Protein AF-A0A445D8Z2-F1 (afdb_monomer_lite)

Radius of gyration: 17.13 Å; chains: 1; bounding box: 31×21×55 Å

Structure (mmCIF, N/CA/C/O backbone):
data_AF-A0A445D8Z2-F1
#
_entry.id   AF-A0A445D8Z2-F1
#
loop_
_atom_site.group_PDB
_atom_site.id
_atom_site.type_symbol
_atom_site.label_atom_id
_atom_site.label_alt_id
_atom_site.label_comp_id
_atom_site.label_asym_id
_atom_site.label_entity_id
_atom_site.label_seq_id
_atom_site.pdbx_PDB_ins_code
_atom_site.Cartn_x
_atom_site.Cartn_y
_atom_site.Cartn_z
_atom_site.occupancy
_atom_site.B_iso_or_equiv
_atom_site.auth_seq_id
_atom_site.auth_comp_id
_atom_site.auth_asym_id
_atom_site.auth_atom_id
_atom_site.pdbx_PDB_model_num
ATOM 1 N N . MET A 1 1 ? 17.663 -10.652 0.847 1.00 62.03 1 MET A N 1
ATOM 2 C CA . MET A 1 1 ? 16.839 -10.996 2.026 1.00 62.03 1 MET A CA 1
ATOM 3 C C . MET A 1 1 ? 16.500 -9.691 2.722 1.00 62.03 1 MET A C 1
ATOM 5 O O . MET A 1 1 ? 17.420 -8.912 2.928 1.00 62.03 1 MET A O 1
ATOM 9 N N . ILE A 1 2 ? 15.221 -9.403 2.971 1.00 73.00 2 ILE A N 1
ATOM 10 C CA . ILE A 1 2 ? 14.813 -8.201 3.715 1.00 73.00 2 ILE A CA 1
ATOM 11 C C . ILE A 1 2 ? 14.559 -8.630 5.154 1.00 73.00 2 ILE A C 1
ATOM 13 O O . ILE A 1 2 ? 13.806 -9.577 5.377 1.00 73.00 2 ILE A O 1
ATOM 17 N N . ASN A 1 3 ? 15.198 -7.944 6.097 1.00 76.44 3 ASN A N 1
ATOM 18 C CA . ASN A 1 3 ? 15.004 -8.168 7.522 1.00 76.44 3 ASN A CA 1
ATOM 19 C C . ASN A 1 3 ? 14.118 -7.051 8.070 1.00 76.44 3 ASN A C 1
ATOM 21 O O . ASN A 1 3 ? 14.405 -5.878 7.838 1.00 76.44 3 ASN A O 1
ATOM 25 N N . PHE A 1 4 ? 13.061 -7.428 8.782 1.00 82.94 4 PHE A N 1
ATOM 26 C CA . PHE A 1 4 ? 12.223 -6.503 9.535 1.00 82.94 4 PHE A CA 1
ATOM 27 C C . PHE A 1 4 ? 12.504 -6.671 11.033 1.00 82.94 4 PHE A C 1
ATOM 29 O O . PHE A 1 4 ? 12.745 -7.787 11.503 1.00 82.94 4 PHE A O 1
ATOM 36 N N . ASP A 1 5 ? 12.478 -5.563 11.773 1.00 81.00 5 ASP A N 1
ATOM 37 C CA . ASP A 1 5 ? 12.851 -5.524 13.195 1.00 81.00 5 ASP A CA 1
ATOM 38 C C . ASP A 1 5 ? 11.792 -6.153 14.120 1.00 81.00 5 ASP A C 1
ATOM 40 O O . ASP A 1 5 ? 12.093 -6.544 15.247 1.00 81.00 5 ASP A O 1
ATOM 44 N N . ASP A 1 6 ? 10.556 -6.321 13.646 1.00 77.62 6 ASP A N 1
ATOM 45 C CA . ASP A 1 6 ? 9.411 -6.876 14.382 1.00 77.62 6 ASP A CA 1
ATOM 46 C C . ASP A 1 6 ? 9.361 -8.417 14.370 1.00 77.62 6 ASP A 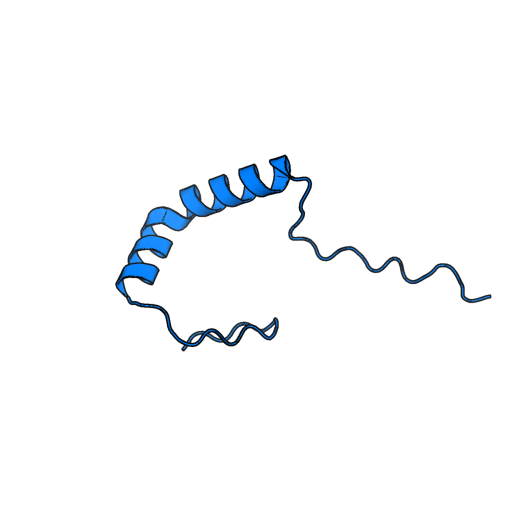C 1
ATOM 48 O O . ASP A 1 6 ? 8.289 -9.029 14.345 1.00 77.62 6 ASP A O 1
ATOM 52 N N . TRP A 1 7 ? 10.532 -9.064 14.383 1.00 67.38 7 TRP A N 1
ATOM 53 C CA . TRP A 1 7 ? 10.695 -10.526 14.321 1.00 67.38 7 TRP A CA 1
ATOM 54 C C . TRP A 1 7 ? 10.128 -11.203 13.062 1.00 67.38 7 TRP A C 1
ATOM 56 O O . TRP A 1 7 ? 10.100 -12.436 12.981 1.00 67.38 7 TRP A O 1
ATOM 66 N N . HIS A 1 8 ? 9.755 -10.445 12.031 1.00 74.38 8 HIS A N 1
ATOM 67 C CA . HIS A 1 8 ? 9.317 -11.026 10.768 1.00 74.38 8 HIS A CA 1
ATOM 68 C C . HIS A 1 8 ? 10.525 -11.426 9.911 1.00 74.38 8 HIS A C 1
ATOM 70 O O . HIS A 1 8 ? 11.105 -10.629 9.172 1.00 74.38 8 HIS A O 1
ATOM 76 N N . LYS A 1 9 ? 10.897 -12.711 9.978 1.00 60.97 9 LYS A N 1
ATOM 77 C CA . LYS A 1 9 ? 11.844 -13.331 9.037 1.00 60.97 9 LYS A CA 1
ATOM 78 C C . LYS A 1 9 ? 11.080 -13.888 7.840 1.00 60.97 9 LYS A C 1
ATOM 80 O O . LYS A 1 9 ? 10.629 -15.032 7.862 1.00 60.97 9 LYS A O 1
ATOM 85 N N . ILE A 1 10 ? 10.921 -13.083 6.792 1.00 74.88 10 ILE A N 1
ATOM 86 C CA . ILE A 1 10 ? 10.271 -13.529 5.553 1.00 74.88 10 ILE A CA 1
ATOM 87 C C . ILE A 1 10 ? 11.320 -14.099 4.602 1.00 74.88 10 ILE A C 1
ATOM 89 O O . ILE A 1 10 ? 12.396 -13.535 4.408 1.00 74.88 10 ILE A O 1
ATOM 93 N N . ARG A 1 11 ? 11.012 -15.271 4.040 1.00 65.38 11 ARG A N 1
ATOM 94 C CA . ARG A 1 11 ? 12.025 -16.144 3.443 1.00 65.38 11 ARG A CA 1
ATOM 95 C C . ARG A 1 11 ? 12.404 -15.780 2.002 1.00 65.38 11 ARG A C 1
ATOM 97 O O . ARG A 1 11 ? 13.540 -16.037 1.621 1.00 65.38 11 ARG A O 1
ATOM 104 N N . SER A 1 12 ? 11.537 -15.136 1.220 1.00 78.69 12 SER A N 1
ATOM 105 C CA . SER A 1 12 ? 11.899 -14.593 -0.100 1.00 78.69 12 SER A CA 1
ATOM 106 C C . SER A 1 12 ? 10.770 -13.757 -0.709 1.00 78.69 12 SER A C 1
ATOM 108 O O . SER A 1 12 ? 9.593 -14.016 -0.481 1.00 78.69 12 SER A O 1
ATOM 110 N N . TYR A 1 13 ? 11.151 -12.772 -1.520 1.00 86.06 13 TYR A N 1
ATOM 111 C CA . TYR A 1 13 ? 10.267 -11.977 -2.370 1.00 86.06 13 TYR A CA 1
ATOM 112 C C . TYR A 1 13 ? 10.854 -11.967 -3.782 1.00 86.06 13 TYR A C 1
ATOM 114 O O . TYR A 1 13 ? 12.077 -11.885 -3.923 1.00 86.06 13 TYR A O 1
ATOM 122 N N . SER A 1 14 ? 10.015 -12.065 -4.815 1.00 91.19 14 SER A N 1
ATOM 123 C CA . SER A 1 14 ? 10.472 -11.965 -6.205 1.00 91.19 14 SER A CA 1
ATOM 124 C C . SER A 1 14 ? 10.713 -10.509 -6.609 1.00 91.19 14 SER A C 1
ATOM 126 O O . SER A 1 14 ? 10.153 -9.576 -6.028 1.00 91.19 14 SER A O 1
ATOM 128 N N . TRP A 1 15 ? 11.529 -10.307 -7.644 1.00 92.50 15 TRP A N 1
ATOM 129 C CA . TRP A 1 15 ? 11.748 -8.980 -8.220 1.00 92.50 15 TRP A CA 1
ATOM 130 C C . TRP A 1 15 ? 10.472 -8.391 -8.826 1.00 92.50 15 TRP A C 1
ATOM 132 O O . TRP A 1 15 ? 10.198 -7.212 -8.612 1.00 92.50 15 TRP A O 1
ATOM 142 N N . ASP A 1 16 ? 9.647 -9.215 -9.476 1.00 96.00 16 ASP A N 1
ATOM 143 C CA . ASP A 1 16 ? 8.350 -8.785 -10.016 1.00 96.00 16 ASP A CA 1
ATOM 144 C C . ASP A 1 16 ? 7.424 -8.262 -8.917 1.00 96.00 16 ASP A C 1
ATOM 146 O O . ASP A 1 16 ? 6.733 -7.257 -9.092 1.00 96.00 16 ASP A O 1
ATOM 150 N N . TYR A 1 17 ? 7.452 -8.903 -7.746 1.00 92.69 17 TYR A N 1
ATOM 151 C CA . TYR A 1 17 ? 6.689 -8.451 -6.592 1.00 92.69 17 TYR A CA 1
ATOM 152 C C . TYR A 1 17 ? 7.172 -7.083 -6.098 1.00 92.69 17 TYR A C 1
ATOM 154 O O . TYR A 1 17 ? 6.351 -6.202 -5.841 1.00 92.69 17 TYR A O 1
ATOM 162 N N . PHE A 1 18 ? 8.488 -6.855 -6.024 1.00 92.81 18 PHE A N 1
ATOM 163 C CA . PHE A 1 18 ? 9.019 -5.538 -5.659 1.00 92.81 18 PHE A CA 1
ATOM 164 C C . PHE A 1 18 ? 8.696 -4.461 -6.688 1.00 92.81 18 PHE A C 1
ATOM 166 O O . PHE A 1 18 ? 8.334 -3.348 -6.302 1.00 92.81 18 PHE A O 1
ATOM 173 N N . TYR A 1 19 ? 8.771 -4.786 -7.978 1.00 96.25 19 TYR A N 1
ATOM 174 C CA . TYR A 1 19 ? 8.374 -3.869 -9.038 1.00 96.25 19 TYR A CA 1
ATOM 175 C C . TYR A 1 19 ? 6.891 -3.501 -8.918 1.00 96.25 19 TYR A C 1
ATOM 177 O O . TYR A 1 19 ? 6.539 -2.321 -8.916 1.00 96.25 19 TYR A O 1
ATOM 185 N N . HIS A 1 20 ? 6.019 -4.492 -8.722 1.00 97.19 20 HIS A N 1
ATOM 186 C CA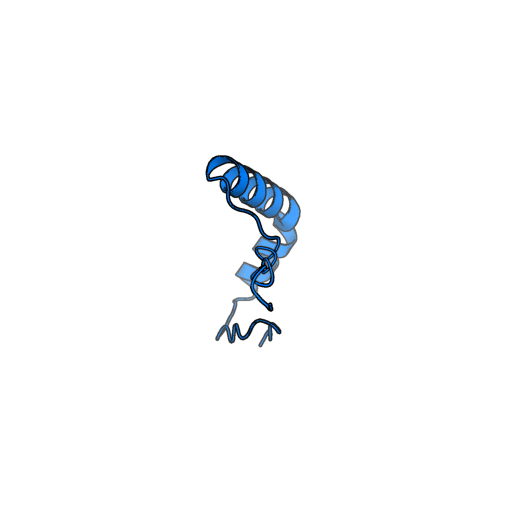 . HIS A 1 20 ? 4.593 -4.261 -8.520 1.00 97.19 20 HIS A CA 1
ATOM 187 C C . HIS A 1 20 ? 4.320 -3.394 -7.282 1.00 97.19 20 HIS A C 1
ATOM 189 O O . HIS A 1 20 ? 3.568 -2.419 -7.375 1.00 97.19 20 HIS A O 1
ATOM 195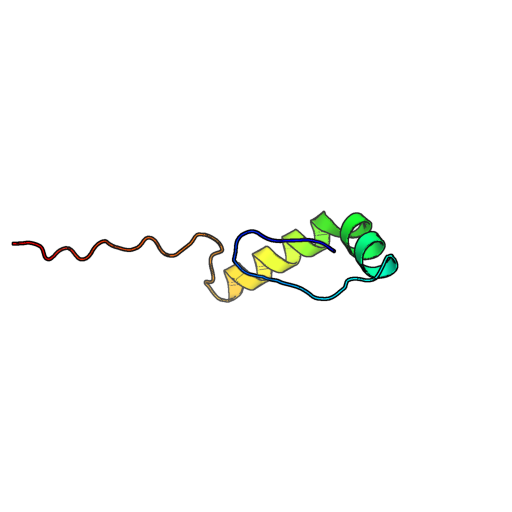 N N . LEU A 1 21 ? 4.951 -3.711 -6.144 1.00 95.50 21 LEU A N 1
ATOM 196 C CA . LEU A 1 21 ? 4.835 -2.931 -4.911 1.00 95.50 21 LEU A CA 1
ATOM 197 C C . LEU A 1 21 ? 5.282 -1.480 -5.115 1.00 95.50 21 LEU A C 1
ATOM 199 O O . LEU A 1 21 ? 4.566 -0.560 -4.721 1.00 95.50 21 LEU A O 1
ATOM 203 N N . GLY A 1 22 ? 6.444 -1.264 -5.735 1.00 95.56 22 GLY A N 1
ATOM 204 C CA . GLY A 1 22 ? 7.007 0.067 -5.967 1.00 95.56 22 GLY A CA 1
ATOM 205 C C . GLY A 1 22 ? 6.132 0.927 -6.877 1.00 95.56 22 GLY A C 1
ATOM 206 O O . GLY A 1 22 ? 5.850 2.088 -6.548 1.00 95.56 22 GLY A O 1
ATOM 207 N N . SER A 1 23 ? 5.651 0.333 -7.971 1.00 98.06 23 SER A N 1
ATOM 208 C CA . SER A 1 23 ? 4.783 0.983 -8.955 1.00 98.06 23 SER A CA 1
ATOM 209 C C . SER A 1 23 ? 3.395 1.314 -8.395 1.00 98.06 23 SER A C 1
ATOM 211 O O . SER A 1 23 ? 2.818 2.332 -8.766 1.00 98.06 23 SER A O 1
ATOM 213 N N . ASN A 1 24 ? 2.872 0.515 -7.454 1.00 97.94 24 ASN A N 1
ATOM 214 C CA . ASN A 1 24 ? 1.497 0.651 -6.948 1.00 97.94 24 ASN A CA 1
ATOM 215 C C . ASN A 1 24 ? 1.388 1.102 -5.478 1.00 97.94 24 ASN A C 1
ATOM 217 O O . ASN A 1 24 ? 0.290 1.093 -4.914 1.00 97.94 24 ASN A O 1
ATOM 221 N N . LYS A 1 25 ? 2.493 1.515 -4.839 1.00 94.75 25 LYS A N 1
ATOM 222 C CA . LYS A 1 25 ? 2.573 1.747 -3.381 1.00 94.75 25 LYS A CA 1
ATOM 223 C C . LYS A 1 25 ? 1.464 2.629 -2.798 1.00 94.75 25 LYS A C 1
ATOM 225 O O . LYS A 1 25 ? 0.958 2.333 -1.720 1.00 94.75 25 LYS A O 1
ATOM 230 N N . PHE A 1 26 ? 1.066 3.692 -3.500 1.00 97.25 26 PHE A N 1
ATOM 231 C CA . PHE A 1 26 ? 0.055 4.631 -3.007 1.00 97.25 26 PHE A CA 1
ATOM 232 C C . PHE A 1 26 ? -1.339 4.008 -3.024 1.00 97.25 26 PHE A C 1
ATOM 234 O O . PHE A 1 26 ? -2.008 3.989 -1.994 1.00 97.25 26 PHE A O 1
ATOM 241 N N . THR A 1 27 ? -1.737 3.420 -4.153 1.00 97.56 27 THR A N 1
ATOM 242 C CA . THR A 1 27 ? -3.017 2.716 -4.299 1.00 97.56 27 THR A CA 1
ATOM 243 C C . THR A 1 27 ? -3.143 1.589 -3.278 1.00 97.56 27 THR A C 1
ATOM 245 O O . THR A 1 27 ? -4.158 1.488 -2.585 1.00 97.56 27 THR A O 1
ATOM 248 N N . LEU A 1 28 ? -2.090 0.780 -3.130 1.00 97.69 28 LEU A N 1
ATOM 249 C CA . LEU A 1 28 ? -2.048 -0.312 -2.159 1.00 97.69 28 LEU A CA 1
ATOM 250 C C . LEU A 1 28 ? -2.189 0.208 -0.721 1.00 97.69 28 LEU A C 1
ATOM 252 O O . LEU A 1 28 ? -3.024 -0.298 0.029 1.00 97.69 28 LEU A O 1
ATOM 256 N N . MET A 1 29 ? -1.450 1.259 -0.348 1.00 95.75 29 MET A N 1
ATOM 257 C CA . MET A 1 29 ? -1.521 1.848 0.994 1.00 95.75 29 MET A CA 1
ATOM 258 C C . MET A 1 29 ? -2.900 2.457 1.288 1.00 95.75 29 MET A C 1
ATOM 260 O O . MET A 1 29 ? -3.461 2.238 2.363 1.00 95.75 29 MET A O 1
ATOM 264 N N . THR A 1 30 ? -3.486 3.188 0.337 1.00 96.12 30 THR A N 1
ATOM 265 C CA . THR A 1 30 ? -4.826 3.770 0.491 1.00 96.12 30 THR A CA 1
ATOM 266 C C . THR A 1 30 ? -5.884 2.686 0.685 1.00 96.12 30 THR A C 1
ATOM 268 O O . THR A 1 30 ? -6.726 2.806 1.579 1.00 96.12 30 THR A O 1
ATOM 271 N N . ASN A 1 31 ? -5.837 1.615 -0.110 1.00 97.06 31 ASN A N 1
ATOM 272 C CA . ASN A 1 31 ? -6.779 0.500 0.008 1.00 97.06 31 ASN A CA 1
ATOM 273 C C . ASN A 1 31 ? -6.609 -0.252 1.332 1.00 97.06 31 ASN A C 1
ATOM 275 O O . ASN A 1 31 ? -7.601 -0.580 1.989 1.00 97.06 31 ASN A O 1
ATOM 279 N N . TYR A 1 32 ? -5.366 -0.454 1.763 1.00 95.19 32 TYR A N 1
ATOM 280 C CA . TYR A 1 32 ? -5.047 -1.042 3.058 1.00 95.19 32 TYR A CA 1
ATOM 281 C C . TYR A 1 32 ? -5.643 -0.224 4.220 1.00 95.19 32 TYR A C 1
ATOM 283 O O . TYR A 1 32 ? -6.395 -0.773 5.026 1.00 95.19 32 TYR A O 1
ATOM 291 N N . ILE A 1 33 ? -5.424 1.099 4.258 1.00 94.50 33 ILE A N 1
ATOM 292 C CA . ILE A 1 33 ? -5.966 1.980 5.313 1.00 94.50 33 ILE A CA 1
ATOM 293 C C . ILE A 1 33 ? -7.500 1.985 5.309 1.00 94.50 33 ILE A C 1
ATOM 295 O O . ILE A 1 33 ? -8.116 1.899 6.372 1.00 94.50 33 ILE A O 1
ATOM 299 N N . LYS A 1 34 ? -8.136 2.075 4.131 1.00 96.00 34 LYS A N 1
ATOM 300 C CA . LYS A 1 34 ? -9.606 2.024 4.009 1.00 96.00 34 LYS A CA 1
ATOM 301 C C . LYS A 1 34 ? -10.168 0.728 4.591 1.00 96.00 34 LYS A C 1
ATOM 303 O O . LYS A 1 34 ? -11.140 0.762 5.344 1.00 96.00 34 LYS A O 1
ATOM 308 N N . THR A 1 35 ? -9.528 -0.396 4.276 1.00 95.81 35 THR A N 1
ATOM 309 C CA . THR A 1 35 ? -9.921 -1.718 4.776 1.00 95.81 35 THR A CA 1
ATOM 310 C C . THR A 1 35 ? -9.774 -1.793 6.292 1.00 95.81 35 THR A C 1
ATOM 312 O O . THR A 1 35 ? -10.697 -2.218 6.976 1.00 95.81 35 THR A O 1
ATOM 315 N N . TRP A 1 36 ? -8.658 -1.314 6.840 1.00 93.31 36 TRP A N 1
ATOM 316 C CA . TRP A 1 36 ? -8.419 -1.321 8.285 1.00 93.31 36 TRP A CA 1
ATOM 317 C C . TRP A 1 36 ? -9.428 -0.472 9.054 1.00 93.31 36 TRP A C 1
ATOM 319 O O . TRP A 1 36 ? -9.995 -0.945 10.037 1.00 93.31 36 TRP A O 1
ATOM 329 N N . LYS A 1 37 ? -9.737 0.731 8.554 1.00 92.19 37 LYS A N 1
ATOM 330 C CA . LYS A 1 37 ? -10.776 1.593 9.136 1.00 92.19 37 LYS A CA 1
ATOM 331 C C . LYS A 1 37 ? -12.149 0.925 9.132 1.00 92.19 37 LYS A C 1
ATOM 333 O O . LYS A 1 37 ? -12.846 0.997 10.138 1.00 92.19 37 LYS A O 1
ATOM 338 N N . LYS A 1 38 ? -12.517 0.238 8.041 1.00 95.62 38 LYS A N 1
ATOM 339 C CA . LYS A 1 38 ? -13.783 -0.511 7.949 1.00 95.62 38 LYS A CA 1
A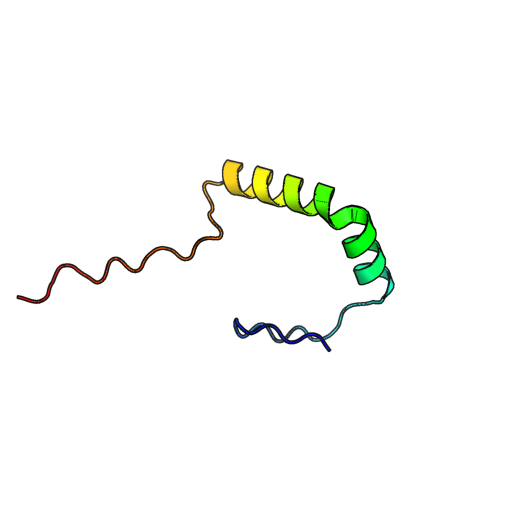TOM 340 C C . LYS A 1 38 ? -13.924 -1.552 9.067 1.00 95.62 38 LYS A C 1
ATOM 342 O O . LYS A 1 38 ? -15.029 -1.764 9.549 1.00 95.62 38 LYS A O 1
ATOM 347 N N . TYR A 1 39 ? -12.822 -2.174 9.481 1.00 94.75 39 TYR A N 1
ATOM 348 C CA . TYR A 1 39 ? -12.807 -3.186 10.541 1.00 94.75 39 TYR A CA 1
ATOM 349 C C . TYR A 1 39 ? -12.438 -2.635 11.929 1.00 94.75 39 TYR A C 1
ATOM 351 O O . TYR A 1 39 ? -12.259 -3.418 12.857 1.00 94.75 39 TYR A O 1
ATOM 359 N N . GLY A 1 40 ? -12.297 -1.313 12.092 1.00 91.56 40 GLY A N 1
ATOM 360 C CA . GLY A 1 40 ? -11.891 -0.707 13.367 1.00 91.56 4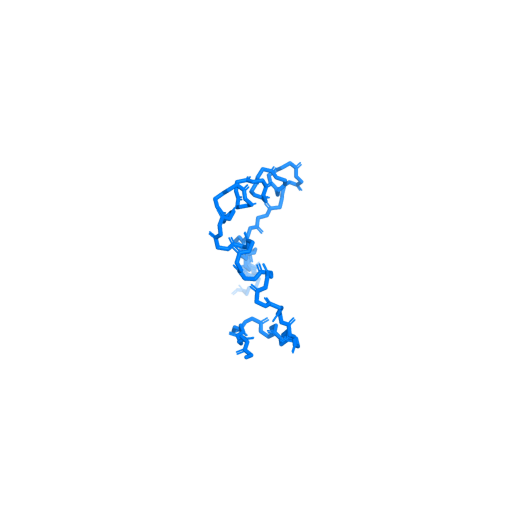0 GLY A CA 1
ATOM 361 C C . GLY A 1 40 ? -10.472 -1.080 13.822 1.00 91.56 40 GLY A C 1
ATOM 362 O O . GLY A 1 40 ? -10.165 -0.994 15.009 1.00 91.56 40 GLY A O 1
ATOM 363 N N . LEU A 1 41 ? -9.604 -1.514 12.901 1.00 90.38 41 LEU A N 1
ATOM 364 C CA . LEU A 1 41 ? -8.221 -1.899 13.190 1.00 90.38 41 LEU A CA 1
ATOM 365 C C . LEU A 1 41 ? -7.287 -0.683 13.119 1.00 90.38 41 LEU A C 1
ATOM 367 O O . LEU A 1 41 ? -7.468 0.206 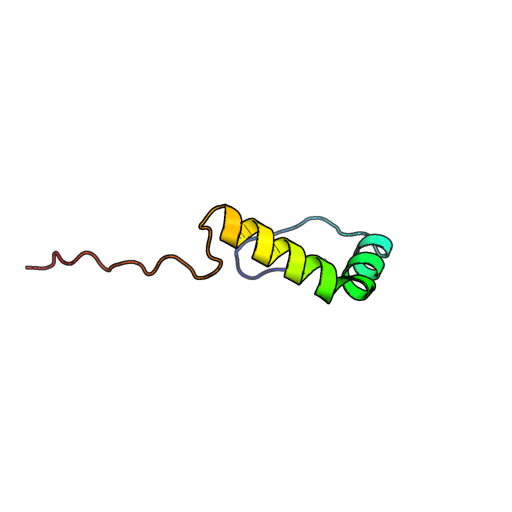12.284 1.00 90.38 41 LEU A O 1
ATOM 371 N N . SER A 1 42 ? -6.250 -0.672 13.962 1.00 87.69 42 SER A N 1
ATOM 372 C CA . SER A 1 42 ? -5.207 0.361 13.970 1.00 87.69 42 SER A CA 1
ATOM 373 C C . SER A 1 42 ? -3.816 -0.250 13.886 1.00 87.69 42 SER A C 1
ATOM 375 O O . SER A 1 42 ? -3.567 -1.321 14.439 1.00 87.69 42 SER A O 1
ATOM 377 N N . ARG A 1 43 ? -2.920 0.450 13.178 1.00 85.62 43 ARG A N 1
ATOM 378 C CA . ARG A 1 43 ? -1.488 0.121 13.089 1.00 85.62 43 ARG A CA 1
ATOM 379 C C . ARG A 1 43 ? -0.733 0.523 14.337 1.00 85.62 43 ARG A C 1
ATOM 381 O O . ARG A 1 43 ? 0.327 -0.038 14.602 1.00 85.62 43 ARG A O 1
ATOM 388 N N . ASP A 1 44 ? -1.254 1.514 15.050 1.00 84.75 44 ASP A N 1
ATOM 389 C CA . ASP A 1 44 ? -0.626 1.951 16.275 1.00 84.75 44 ASP A CA 1
ATOM 390 C C . ASP A 1 44 ? -0.716 0.801 17.272 1.00 84.75 44 ASP A C 1
ATOM 392 O O . ASP A 1 44 ? -1.806 0.244 17.473 1.00 84.75 44 ASP A O 1
ATOM 396 N N . PRO A 1 45 ? 0.411 0.408 17.889 1.00 80.62 45 PRO A N 1
ATOM 397 C CA . PRO A 1 45 ? 0.370 -0.600 18.926 1.00 80.62 45 PRO A CA 1
ATOM 398 C C . PRO A 1 45 ? -0.635 -0.134 19.975 1.00 80.62 45 PRO A C 1
ATOM 400 O O . PRO A 1 45 ? -0.614 1.029 20.390 1.00 80.62 45 PRO A O 1
ATOM 403 N N . ARG A 1 46 ? -1.537 -1.033 20.396 1.00 74.06 46 ARG A N 1
ATOM 404 C CA . ARG A 1 46 ? -2.428 -0.743 21.525 1.00 74.06 46 ARG A CA 1
ATOM 405 C C . ARG A 1 46 ? -1.530 -0.254 22.650 1.00 74.06 46 ARG A C 1
ATOM 407 O O . ARG A 1 46 ? -0.671 -1.019 23.092 1.00 74.06 46 ARG A O 1
ATOM 414 N N . LYS A 1 47 ? -1.683 1.012 23.070 1.00 68.56 47 LYS A N 1
ATOM 415 C CA . LYS A 1 47 ? -0.993 1.516 24.259 1.00 68.56 47 LYS A CA 1
ATOM 416 C C . LYS A 1 47 ? -1.219 0.453 25.324 1.00 68.56 47 LYS A C 1
ATOM 418 O O . LYS A 1 47 ? -2.371 0.155 25.639 1.00 68.56 47 LYS A O 1
ATOM 423 N N . LYS A 1 48 ? -0.147 -0.158 25.842 1.00 58.53 48 LYS A N 1
ATOM 424 C CA . LYS A 1 48 ? -0.244 -0.834 27.132 1.00 58.53 48 LYS A CA 1
ATOM 425 C C . LYS A 1 48 ? -0.769 0.258 28.053 1.00 58.53 48 LYS A C 1
ATOM 427 O O . LYS A 1 48 ? -0.028 1.178 28.386 1.00 58.53 48 LYS A O 1
ATOM 432 N N . MET A 1 49 ? -2.051 0.206 28.404 1.00 52.81 49 MET A N 1
ATOM 433 C CA . MET A 1 49 ? -2.470 0.765 29.673 1.00 52.81 49 MET A CA 1
ATOM 434 C C . MET A 1 49 ? -1.621 -0.029 30.656 1.00 52.81 49 MET A C 1
ATOM 436 O O . MET A 1 49 ? -1.868 -1.215 30.876 1.00 52.81 49 MET A O 1
ATOM 440 N N . MET A 1 50 ? -0.501 0.556 31.090 1.00 55.75 50 MET A N 1
ATOM 441 C CA . MET A 1 50 ? 0.184 0.069 32.275 1.00 55.75 50 MET A CA 1
ATOM 442 C C . MET A 1 50 ? -0.931 -0.033 33.300 1.00 55.75 50 MET A C 1
ATOM 444 O O . MET A 1 50 ? -1.650 0.945 33.504 1.00 55.75 50 MET A O 1
ATOM 448 N N . GLN A 1 51 ? -1.180 -1.257 33.763 1.00 49.72 51 GLN A N 1
ATOM 449 C CA . GLN A 1 51 ? -2.252 -1.545 34.695 1.00 49.72 51 GLN A CA 1
ATOM 450 C C . GLN A 1 51 ? -2.187 -0.480 35.786 1.00 49.72 51 GLN A C 1
ATOM 452 O O . GLN A 1 51 ? -1.161 -0.335 36.451 1.00 49.72 51 GLN A O 1
ATOM 457 N N . ALA A 1 52 ? -3.252 0.310 35.901 1.00 54.97 52 ALA A N 1
ATOM 458 C CA . ALA A 1 52 ? -3.488 1.137 37.065 1.00 54.97 52 ALA A CA 1
ATOM 459 C C . ALA A 1 52 ? -3.793 0.172 38.215 1.00 54.97 52 ALA A C 1
ATOM 461 O O . ALA A 1 52 ? -4.945 -0.110 38.519 1.00 54.97 52 ALA A O 1
ATOM 462 N N . SER A 1 53 ? -2.743 -0.441 38.746 1.00 49.06 53 SER A N 1
ATOM 463 C CA . SER A 1 53 ? -2.755 -1.291 39.928 1.00 49.06 53 SER A CA 1
ATOM 464 C C . SER A 1 53 ? -1.306 -1.515 40.357 1.00 49.06 53 SER A C 1
ATOM 466 O O . SER A 1 53 ? -0.754 -2.609 40.244 1.00 49.06 53 SER A O 1
ATOM 468 N N . ALA A 1 54 ? -0.672 -0.442 40.806 1.00 45.56 54 ALA A N 1
ATOM 469 C CA . ALA A 1 54 ? 0.305 -0.526 41.873 1.00 45.56 54 ALA A CA 1
ATOM 470 C C . ALA A 1 54 ? -0.233 0.399 42.967 1.00 45.56 54 ALA A C 1
ATOM 472 O O . ALA A 1 54 ? -0.636 1.520 42.662 1.00 45.56 54 ALA A O 1
ATOM 473 N N . PHE A 1 55 ? -0.358 -0.180 44.156 1.00 50.12 55 PHE A N 1
ATOM 474 C CA . PHE A 1 55 ? -0.928 0.372 45.380 1.00 50.12 55 PHE A CA 1
ATOM 475 C C . PHE A 1 55 ? -0.492 1.806 45.691 1.00 50.12 55 PHE A C 1
ATOM 477 O O . PHE A 1 55 ? 0.683 2.137 45.412 1.00 50.12 55 PHE A O 1
#

Secondary structure (DSSP, 8-state):
--B-SSS-B-----HHHHHHHHHHHHHHHHHHHHHHHHTT--SS-------S---

Sequence (55 aa):
MINFDDWHKIRSYSWDYFYHLGSNKFTLMTNYIKTWKKYGLSRDPRKKMMQASAF

pLDDT: mean 82.18, std 16.0, range [45.56, 98.06]

Organism: Arachis hypogaea (NCBI:txid3818)

Foldseek 3Di:
DDDDPVPDPDPDDDPVRVVVCVVCVVVVVVVVVVVCVVVVHDPPPDPPPVPPDDD